Protein AF-A0A2R4LYX9-F1 (afdb_monomer)

pLDDT: mean 91.3, std 7.99, range [45.66, 98.44]

Secondary structure (DSSP, 8-state):
-HHHHHHHHHHHH-SEEHHHHHHHTT--HHHHHHHHHHHHHTTSEEEEE-SS-TT-EEEEE-HHHHHHHHHHHHHHHHHHHHHHTT--HHHHHHHHHHHHHHHHHHHH--

Mean predicted aligned error: 5.71 Å

Organism: NCBI:txid875171

Sequence (110 aa):
MAQYIHLRTLKEEGRLSQSELSAQLGIEKASSTRVLDELAQRNLIRRERHKQDRRMIIVSLSEEGHKKIDEAMSSAKVAARLASENFDEGELLQLFASLDKIIKTLSTAT

Structure (mmCIF, N/CA/C/O backbone):
data_AF-A0A2R4LYX9-F1
#
_entry.id   AF-A0A2R4LYX9-F1
#
loop_
_atom_site.group_PDB
_atom_site.id
_atom_site.type_symbol
_atom_site.label_atom_id
_atom_site.label_alt_id
_atom_site.label_comp_id
_atom_site.label_asym_id
_atom_site.label_entity_id
_atom_site.label_seq_id
_atom_site.pdbx_PDB_ins_code
_atom_site.Cartn_x
_atom_site.Cartn_y
_atom_site.Cartn_z
_atom_site.occupancy
_atom_site.B_iso_or_equiv
_atom_site.auth_seq_id
_atom_site.auth_comp_id
_atom_site.auth_asym_id
_atom_site.auth_atom_id
_atom_site.pdbx_PDB_model_num
ATOM 1 N N . MET A 1 1 ? 1.246 10.239 1.881 1.00 58.25 1 MET A N 1
ATOM 2 C CA . MET A 1 1 ? 0.140 9.318 1.520 1.00 58.25 1 MET A CA 1
ATOM 3 C C . MET A 1 1 ? 0.413 8.525 0.246 1.00 58.25 1 MET A C 1
ATOM 5 O O . MET A 1 1 ? 0.274 7.311 0.297 1.00 58.25 1 MET A O 1
ATOM 9 N N . ALA A 1 2 ? 0.861 9.153 -0.850 1.00 70.44 2 ALA A N 1
ATOM 10 C CA . ALA A 1 2 ? 1.050 8.465 -2.133 1.00 70.44 2 ALA A CA 1
ATOM 11 C C . ALA A 1 2 ? 1.938 7.201 -2.062 1.00 70.44 2 ALA A C 1
ATOM 13 O O . ALA A 1 2 ? 1.536 6.161 -2.561 1.00 70.44 2 ALA A O 1
ATOM 14 N N . GLN A 1 3 ? 3.088 7.221 -1.377 1.00 87.81 3 GLN A N 1
ATOM 15 C CA . GLN A 1 3 ? 3.942 6.023 -1.266 1.00 87.81 3 GLN A CA 1
ATOM 16 C C . GLN A 1 3 ? 3.267 4.856 -0.515 1.00 87.81 3 GLN A C 1
ATOM 18 O O . GLN A 1 3 ? 3.409 3.709 -0.925 1.00 87.81 3 GLN A O 1
ATOM 23 N N . TYR A 1 4 ? 2.502 5.138 0.550 1.00 91.44 4 TYR A N 1
ATOM 24 C CA . TYR A 1 4 ? 1.819 4.101 1.334 1.00 91.44 4 TYR A CA 1
ATOM 25 C C . TYR A 1 4 ? 0.771 3.371 0.497 1.00 91.44 4 TYR A C 1
ATOM 27 O O . TYR A 1 4 ? 0.749 2.145 0.504 1.00 91.44 4 TYR A O 1
ATOM 35 N N . ILE A 1 5 ? -0.056 4.110 -0.253 1.00 92.31 5 ILE A N 1
ATOM 36 C CA . ILE A 1 5 ? -1.120 3.484 -1.041 1.00 92.31 5 ILE A CA 1
ATOM 37 C C . ILE A 1 5 ? -0.547 2.598 -2.157 1.00 92.31 5 ILE A C 1
ATOM 39 O O . ILE A 1 5 ? -1.037 1.497 -2.347 1.00 92.31 5 ILE A O 1
ATOM 43 N N . HIS A 1 6 ? 0.567 2.986 -2.794 1.00 95.56 6 HIS A N 1
ATOM 44 C CA . HIS A 1 6 ? 1.231 2.133 -3.791 1.00 95.56 6 HIS A CA 1
ATOM 45 C C . HIS A 1 6 ? 1.764 0.836 -3.170 1.00 95.56 6 HIS A C 1
ATOM 47 O O . HIS A 1 6 ? 1.538 -0.243 -3.712 1.00 95.56 6 HIS A O 1
ATOM 53 N N . LEU A 1 7 ? 2.468 0.928 -2.034 1.00 96.75 7 LEU A N 1
ATOM 54 C CA . LEU A 1 7 ? 3.015 -0.253 -1.361 1.00 96.75 7 LEU A CA 1
ATOM 55 C C . LEU A 1 7 ? 1.906 -1.171 -0.833 1.00 96.75 7 LEU A C 1
ATOM 57 O O . LEU A 1 7 ? 2.025 -2.388 -0.941 1.00 96.75 7 LEU A O 1
ATOM 61 N N . ARG A 1 8 ? 0.823 -0.597 -0.297 1.00 95.75 8 ARG A N 1
ATOM 62 C CA . ARG A 1 8 ? -0.345 -1.345 0.176 1.00 95.75 8 ARG A CA 1
ATOM 63 C C . ARG A 1 8 ? -1.044 -2.072 -0.973 1.00 95.75 8 ARG A C 1
ATOM 65 O O . ARG A 1 8 ? -1.235 -3.276 -0.871 1.00 95.75 8 ARG A O 1
ATOM 72 N N . THR A 1 9 ? -1.346 -1.383 -2.072 1.00 95.94 9 THR A N 1
ATOM 73 C CA . THR A 1 9 ? -1.985 -1.997 -3.246 1.00 95.94 9 THR A CA 1
ATOM 74 C C . THR A 1 9 ? -1.117 -3.107 -3.837 1.00 95.94 9 THR A C 1
ATOM 76 O O . THR A 1 9 ? -1.611 -4.194 -4.105 1.00 95.94 9 THR A O 1
ATOM 79 N N . LEU A 1 10 ? 0.200 -2.907 -3.953 1.00 96.94 10 LEU A N 1
ATOM 80 C CA . LEU A 1 10 ? 1.109 -3.973 -4.396 1.00 96.94 10 LEU A CA 1
ATOM 81 C C . LEU A 1 10 ? 1.200 -5.142 -3.400 1.00 96.94 10 LEU A C 1
ATOM 83 O O . LEU A 1 10 ? 1.497 -6.260 -3.809 1.00 96.94 10 LEU A O 1
ATOM 87 N N . LYS A 1 11 ? 0.961 -4.924 -2.101 1.00 96.75 11 LYS A N 1
ATOM 88 C CA . LYS A 1 11 ? 0.867 -6.022 -1.127 1.00 96.75 11 LYS A CA 1
ATOM 89 C C . LYS A 1 11 ? -0.420 -6.828 -1.295 1.00 96.75 11 LYS A C 1
ATOM 91 O O . LYS A 1 11 ? -0.366 -8.045 -1.157 1.00 96.75 11 LYS A O 1
ATOM 96 N N . GLU A 1 12 ? -1.536 -6.157 -1.562 1.00 95.38 12 GLU A N 1
ATOM 97 C CA . GLU A 1 12 ? -2.857 -6.775 -1.744 1.00 95.38 12 GLU A CA 1
ATOM 98 C C . GLU A 1 12 ? -2.936 -7.550 -3.073 1.00 95.38 12 GLU A C 1
ATOM 100 O O . GLU A 1 12 ? -3.364 -8.700 -3.094 1.00 95.38 12 GLU A O 1
ATOM 105 N N . GLU A 1 13 ? -2.436 -6.961 -4.159 1.00 95.50 13 GLU A N 1
ATOM 106 C CA . GLU A 1 13 ? -2.588 -7.475 -5.530 1.00 95.50 13 GLU A CA 1
ATOM 107 C C . GLU A 1 13 ? -1.346 -8.232 -6.041 1.00 95.50 13 GLU A C 1
ATOM 109 O O . GLU A 1 13 ? -1.378 -8.937 -7.051 1.00 95.50 13 GLU A O 1
ATOM 114 N N . GLY A 1 14 ? -0.206 -8.081 -5.362 1.00 94.94 14 GLY A N 1
ATOM 115 C CA . GLY A 1 14 ? 1.063 -8.699 -5.737 1.00 94.94 14 GLY A CA 1
ATOM 116 C C . GLY A 1 14 ? 1.783 -7.969 -6.874 1.00 94.94 14 GLY A C 1
ATOM 117 O O . GLY A 1 14 ? 2.501 -6.989 -6.656 1.00 94.94 14 GLY A O 1
ATOM 118 N N . ARG A 1 15 ? 1.691 -8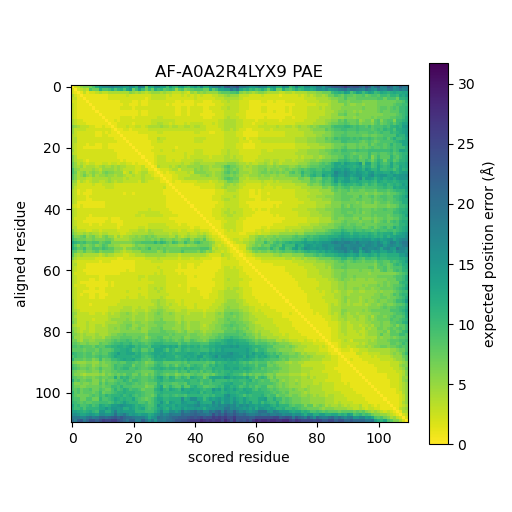.507 -8.095 1.00 95.56 15 ARG A N 1
ATOM 119 C CA . ARG A 1 15 ? 2.413 -7.992 -9.273 1.00 95.56 15 ARG A CA 1
ATOM 120 C C . ARG A 1 15 ? 1.429 -7.314 -10.215 1.00 95.56 15 ARG A C 1
ATOM 122 O O . ARG A 1 15 ? 0.552 -7.981 -10.747 1.00 95.56 15 ARG A O 1
ATOM 129 N N . LEU A 1 16 ? 1.637 -6.031 -10.486 1.00 95.88 16 LEU A N 1
ATOM 130 C CA . LEU A 1 16 ? 0.791 -5.242 -11.382 1.00 95.88 16 LEU A CA 1
ATOM 131 C C . LEU A 1 16 ? 1.638 -4.552 -12.440 1.00 95.88 16 LEU A C 1
ATOM 133 O O . LEU A 1 16 ? 2.763 -4.127 -12.168 1.00 95.88 16 LEU A O 1
ATOM 137 N N . SER A 1 17 ? 1.111 -4.371 -13.644 1.00 94.81 17 SER A N 1
ATOM 138 C CA . SER A 1 17 ? 1.683 -3.381 -14.547 1.00 94.81 17 SER A CA 1
ATOM 139 C C . SER A 1 17 ? 1.521 -1.979 -13.958 1.00 94.81 17 SER A C 1
ATOM 141 O O . SER A 1 17 ? 0.581 -1.677 -13.223 1.00 94.81 17 SER A O 1
ATOM 143 N N . GLN A 1 18 ? 2.423 -1.070 -14.314 1.00 93.00 18 GLN A N 1
ATOM 144 C CA . GLN A 1 18 ? 2.337 0.316 -13.849 1.00 93.00 18 GLN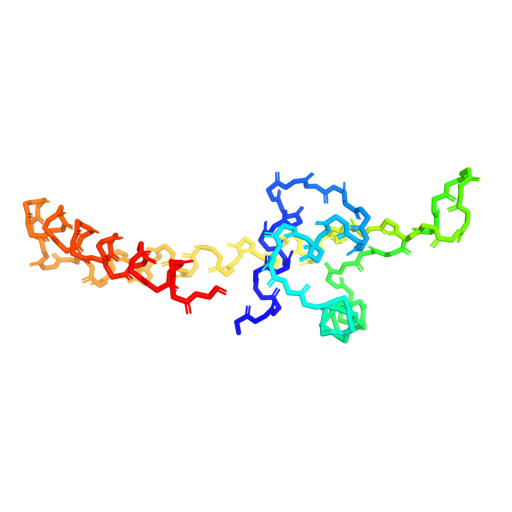 A CA 1
ATOM 145 C C . GLN A 1 18 ? 1.023 1.010 -14.265 1.00 93.00 18 GLN A C 1
ATOM 147 O O . GLN A 1 18 ? 0.528 1.885 -13.553 1.00 93.00 18 GLN A O 1
ATOM 152 N N . SER A 1 19 ? 0.461 0.623 -15.413 1.00 91.56 19 SER A N 1
ATOM 153 C CA . SER A 1 19 ? -0.834 1.123 -15.879 1.00 91.56 19 SER A CA 1
ATOM 154 C C . SER A 1 19 ? -1.991 0.589 -15.029 1.00 91.56 19 SER A C 1
ATOM 156 O O . SER A 1 19 ? -2.839 1.382 -14.635 1.00 91.56 19 SER A O 1
ATOM 158 N N . GLU A 1 20 ? -1.996 -0.703 -14.689 1.00 94.12 20 GLU A N 1
ATOM 159 C CA . GLU A 1 20 ? -2.998 -1.289 -13.781 1.00 94.12 20 GLU A CA 1
ATOM 160 C C . GLU A 1 20 ? -2.922 -0.662 -12.389 1.00 94.12 20 GLU A C 1
ATOM 162 O O . GLU A 1 20 ? -3.946 -0.276 -11.833 1.00 94.12 20 GLU A O 1
ATOM 167 N N . LEU A 1 21 ? -1.710 -0.471 -11.861 1.00 94.44 21 LEU A N 1
ATOM 168 C CA . LEU A 1 21 ? -1.516 0.166 -10.562 1.00 94.44 21 LEU A CA 1
ATOM 169 C C . LEU A 1 21 ? -2.041 1.609 -10.547 1.00 94.44 21 LEU A C 1
ATOM 171 O O . LEU A 1 21 ? -2.716 2.005 -9.605 1.00 94.44 21 LEU A O 1
ATOM 175 N N . SER A 1 22 ? -1.771 2.394 -11.595 1.00 91.44 22 SER A N 1
ATOM 176 C CA . SER A 1 22 ? -2.285 3.772 -11.687 1.00 91.44 22 SER A CA 1
ATOM 177 C C . SER A 1 22 ? -3.818 3.797 -11.746 1.00 91.44 22 SER A C 1
ATOM 179 O O . SER A 1 22 ? -4.443 4.611 -11.068 1.00 91.44 22 SER A O 1
ATOM 181 N N . ALA A 1 23 ? -4.414 2.875 -12.511 1.00 90.12 23 ALA A N 1
ATOM 182 C CA . ALA A 1 23 ? -5.862 2.753 -12.652 1.00 90.12 23 ALA A CA 1
ATOM 183 C C . ALA A 1 23 ? -6.543 2.361 -11.332 1.00 90.12 23 ALA A C 1
ATOM 185 O O . ALA A 1 23 ? -7.511 3.007 -10.944 1.00 90.12 23 ALA A O 1
ATOM 186 N N . GLN A 1 24 ? -6.013 1.369 -10.607 1.00 90.00 24 GLN A N 1
ATOM 187 C CA . GLN A 1 24 ? -6.551 0.983 -9.297 1.00 90.00 24 GLN A CA 1
ATOM 188 C C . GLN A 1 24 ? -6.461 2.109 -8.265 1.00 90.00 24 GLN A C 1
ATOM 190 O O . GLN A 1 24 ? -7.344 2.262 -7.426 1.00 90.00 24 GLN A O 1
ATOM 195 N N . LEU A 1 25 ? -5.396 2.907 -8.325 1.00 89.50 25 LEU A N 1
ATOM 196 C CA . LEU A 1 25 ? -5.196 4.026 -7.412 1.00 89.50 25 LEU A CA 1
ATOM 197 C C . LEU A 1 25 ? -6.013 5.272 -7.786 1.00 89.50 25 LEU A C 1
ATOM 199 O O . LEU A 1 25 ? -6.031 6.219 -7.003 1.00 89.50 25 LEU A O 1
ATOM 203 N N . GLY A 1 26 ? -6.656 5.299 -8.960 1.00 86.88 26 GLY A N 1
ATOM 204 C CA . GLY A 1 26 ? -7.394 6.466 -9.447 1.00 86.88 26 GLY A CA 1
ATOM 205 C C . GLY A 1 26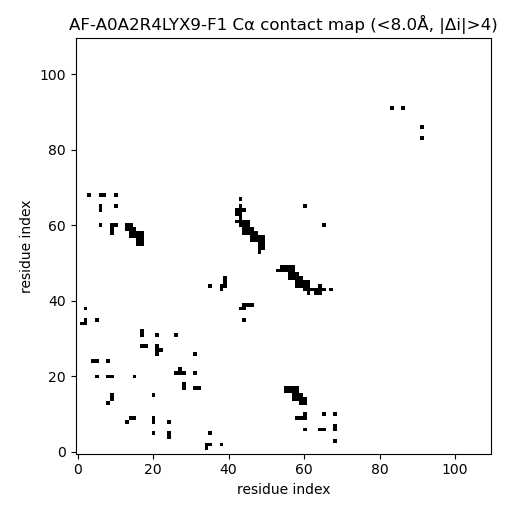 ? -6.505 7.696 -9.658 1.00 86.88 26 GLY A C 1
ATOM 206 O O . GLY A 1 26 ? -6.957 8.821 -9.467 1.00 86.88 26 GLY A O 1
ATOM 207 N N . ILE A 1 27 ? -5.225 7.495 -9.995 1.00 85.44 27 ILE A N 1
ATOM 208 C CA . ILE A 1 27 ? -4.256 8.583 -10.182 1.00 85.44 27 ILE A CA 1
ATOM 209 C C . ILE A 1 27 ? -3.670 8.589 -11.589 1.00 85.44 27 ILE A C 1
ATOM 211 O O . ILE A 1 27 ? -3.485 7.553 -12.227 1.00 85.44 27 ILE A O 1
ATOM 215 N N . GLU A 1 28 ? -3.279 9.782 -12.033 1.00 84.38 28 GLU A N 1
ATOM 216 C CA . GLU A 1 28 ? -2.571 9.967 -13.294 1.00 84.38 28 GLU A CA 1
ATOM 217 C C . GLU A 1 28 ? -1.259 9.176 -13.348 1.00 84.38 28 GLU A C 1
ATOM 219 O O . GLU A 1 28 ? -0.457 9.161 -12.403 1.00 84.38 28 GLU A O 1
ATOM 224 N N . LYS A 1 29 ? -0.985 8.574 -14.510 1.00 80.75 29 LYS A N 1
ATOM 225 C CA . LYS A 1 29 ? 0.195 7.721 -14.722 1.00 80.75 29 LYS A CA 1
ATOM 226 C C . LYS A 1 29 ? 1.509 8.466 -14.473 1.00 80.75 29 LYS A C 1
ATOM 228 O O . LYS A 1 29 ? 2.453 7.892 -13.926 1.00 80.75 29 LYS A O 1
ATOM 233 N N . ALA A 1 30 ? 1.583 9.744 -14.849 1.00 82.12 30 ALA A N 1
ATOM 234 C CA . ALA A 1 30 ? 2.761 10.581 -14.607 1.00 82.12 30 ALA A CA 1
ATOM 235 C C . ALA A 1 30 ? 3.033 10.754 -13.101 1.00 82.12 30 ALA A C 1
ATOM 237 O O . ALA A 1 30 ? 4.169 10.586 -12.653 1.00 82.12 30 ALA A O 1
ATOM 238 N N . SER A 1 31 ? 1.981 10.985 -12.312 1.00 82.38 31 SER A N 1
ATOM 239 C CA . SER A 1 31 ? 2.057 11.101 -10.852 1.00 82.38 31 SER A CA 1
ATOM 240 C C . SER A 1 31 ? 2.483 9.784 -10.200 1.00 82.38 31 SER A C 1
ATOM 242 O O . SER A 1 31 ? 3.356 9.786 -9.330 1.00 82.38 31 SER A O 1
ATOM 244 N N . SER A 1 32 ? 1.942 8.649 -10.660 1.00 89.25 32 SER A N 1
ATOM 245 C CA . SER A 1 32 ? 2.352 7.323 -10.173 1.00 89.25 32 SER A CA 1
ATOM 246 C C . SER A 1 32 ? 3.817 7.008 -10.503 1.00 89.25 32 SER A C 1
ATOM 248 O O . SER A 1 32 ? 4.543 6.477 -9.664 1.00 89.25 32 SER A O 1
ATOM 250 N N . THR A 1 33 ? 4.298 7.404 -11.688 1.00 91.25 33 THR A N 1
ATOM 251 C CA . THR A 1 33 ? 5.685 7.157 -12.130 1.00 91.25 33 THR A CA 1
ATOM 252 C C . THR A 1 33 ? 6.703 7.711 -11.138 1.00 91.25 33 THR A C 1
ATOM 254 O O . THR A 1 33 ? 7.572 6.966 -10.687 1.00 91.25 33 THR A O 1
ATOM 257 N N . ARG A 1 34 ? 6.550 8.980 -10.735 1.00 91.50 34 ARG A N 1
ATOM 258 C CA . ARG A 1 34 ? 7.465 9.632 -9.789 1.00 91.50 34 ARG A CA 1
ATOM 259 C C . ARG A 1 34 ? 7.501 8.917 -8.439 1.00 91.50 34 ARG A C 1
ATOM 261 O O . ARG A 1 34 ? 8.574 8.660 -7.905 1.00 91.50 34 ARG A O 1
ATOM 268 N N . VAL A 1 35 ? 6.332 8.556 -7.909 1.00 94.19 35 VAL A N 1
ATOM 269 C CA . VAL A 1 35 ? 6.228 7.837 -6.628 1.00 94.19 35 VAL A CA 1
ATOM 270 C C . VAL A 1 35 ? 6.922 6.485 -6.718 1.00 94.19 35 VAL A C 1
ATOM 272 O O . VAL A 1 35 ? 7.699 6.110 -5.842 1.00 94.19 35 VAL A O 1
ATOM 275 N N . LEU A 1 36 ? 6.671 5.754 -7.798 1.00 95.06 36 LEU A N 1
ATOM 276 C CA . LEU A 1 36 ? 7.306 4.471 -8.027 1.00 95.06 36 LEU A CA 1
ATOM 277 C C . LEU A 1 36 ? 8.829 4.623 -8.225 1.00 95.06 36 LEU A C 1
ATOM 279 O O . LEU A 1 36 ? 9.560 3.699 -7.887 1.00 95.06 36 LEU A O 1
ATOM 283 N N . ASP A 1 37 ? 9.321 5.726 -8.801 1.00 94.94 37 ASP A N 1
ATOM 284 C CA . ASP A 1 37 ? 10.762 5.949 -9.002 1.00 94.94 37 ASP A CA 1
ATOM 285 C C . ASP A 1 37 ? 11.452 6.114 -7.646 1.00 94.94 37 ASP A C 1
ATOM 287 O O . ASP A 1 37 ? 12.444 5.442 -7.369 1.00 94.94 37 ASP A O 1
ATOM 291 N N . GLU A 1 38 ? 10.874 6.931 -6.763 1.00 95.38 38 GLU A N 1
ATOM 292 C CA . GLU A 1 38 ? 11.345 7.114 -5.386 1.00 95.38 38 GLU A CA 1
ATOM 293 C C . GLU A 1 38 ? 11.323 5.795 -4.595 1.00 95.38 38 GLU A C 1
ATOM 295 O O . GLU A 1 38 ? 12.269 5.471 -3.874 1.00 95.38 38 GLU A O 1
ATOM 300 N N . LEU A 1 39 ? 10.260 4.997 -4.742 1.00 96.75 39 LEU A N 1
ATOM 301 C CA . LEU A 1 39 ? 10.159 3.684 -4.099 1.00 96.75 39 LEU A CA 1
ATOM 302 C C . LEU A 1 39 ? 11.217 2.699 -4.622 1.00 96.75 39 LEU A C 1
ATOM 304 O O . LEU A 1 39 ? 11.772 1.928 -3.836 1.00 96.75 39 LEU A O 1
ATOM 308 N N . ALA A 1 40 ? 11.520 2.731 -5.922 1.00 97.06 40 ALA A N 1
ATOM 309 C CA . ALA A 1 40 ? 12.546 1.884 -6.526 1.00 97.06 40 ALA A CA 1
ATOM 310 C C . ALA A 1 40 ? 13.955 2.302 -6.080 1.00 97.06 40 ALA A C 1
ATOM 312 O O . ALA A 1 40 ? 14.754 1.445 -5.709 1.00 97.06 40 ALA A O 1
ATOM 313 N N . GLN A 1 41 ? 14.239 3.610 -6.031 1.00 96.94 41 GLN A N 1
ATOM 314 C CA . GLN A 1 41 ? 15.503 4.153 -5.510 1.00 96.94 41 GLN A CA 1
ATOM 315 C C . GLN A 1 41 ? 15.765 3.728 -4.062 1.00 96.94 41 GLN A C 1
ATOM 317 O O . GLN A 1 41 ? 16.907 3.505 -3.672 1.00 96.94 41 GLN A O 1
ATOM 322 N N . ARG A 1 42 ? 14.702 3.571 -3.269 1.00 96.69 42 ARG A N 1
ATOM 323 C CA . ARG A 1 42 ? 14.766 3.092 -1.881 1.00 96.69 42 ARG A CA 1
ATOM 324 C C . ARG A 1 42 ? 14.758 1.567 -1.749 1.00 96.69 42 ARG A C 1
ATOM 326 O O . ARG A 1 42 ? 14.663 1.070 -0.632 1.00 96.69 42 ARG A O 1
ATOM 333 N N . ASN A 1 43 ? 14.830 0.831 -2.859 1.00 97.50 43 ASN A N 1
ATOM 334 C CA . ASN A 1 43 ? 14.778 -0.630 -2.906 1.00 97.50 43 ASN A CA 1
ATOM 335 C C . ASN A 1 43 ? 13.505 -1.233 -2.276 1.00 97.50 43 ASN A C 1
ATOM 337 O O . ASN A 1 43 ? 13.530 -2.352 -1.772 1.00 97.50 43 ASN A O 1
ATOM 341 N N . LEU A 1 44 ? 12.380 -0.509 -2.299 1.00 98.00 44 LEU A N 1
ATOM 342 C CA . LEU A 1 44 ? 11.097 -0.976 -1.748 1.00 98.00 44 LEU A CA 1
ATOM 343 C C . LEU A 1 44 ? 10.221 -1.678 -2.795 1.00 98.00 44 LEU A C 1
ATOM 345 O O . LEU A 1 44 ? 9.288 -2.400 -2.454 1.00 98.00 44 LEU A O 1
ATOM 349 N N . ILE A 1 45 ? 10.510 -1.485 -4.079 1.00 98.25 45 ILE A N 1
ATOM 350 C CA . ILE A 1 45 ? 9.821 -2.162 -5.179 1.00 98.25 45 ILE A CA 1
ATOM 351 C C . ILE A 1 45 ? 10.831 -2.693 -6.191 1.00 98.25 45 ILE A C 1
ATOM 353 O O . ILE A 1 45 ? 11.963 -2.216 -6.275 1.00 98.25 45 ILE A O 1
ATOM 357 N N . ARG A 1 46 ? 10.388 -3.642 -7.009 1.00 97.25 46 ARG A N 1
ATOM 358 C CA . ARG A 1 46 ? 11.078 -4.105 -8.212 1.00 97.25 46 ARG A CA 1
ATOM 359 C C . ARG A 1 46 ? 10.281 -3.693 -9.438 1.00 97.25 46 ARG A C 1
ATOM 361 O O . ARG A 1 46 ? 9.050 -3.676 -9.415 1.00 97.25 46 ARG A O 1
ATOM 368 N N . ARG A 1 47 ? 10.999 -3.370 -10.513 1.00 95.44 47 ARG A N 1
ATOM 369 C CA . ARG A 1 47 ? 10.421 -3.090 -11.826 1.00 95.44 47 ARG A CA 1
ATOM 370 C C . ARG A 1 47 ? 11.087 -3.958 -12.873 1.00 95.44 47 ARG A C 1
ATOM 372 O O . ARG A 1 47 ? 12.302 -3.909 -13.044 1.00 95.44 47 ARG A O 1
ATOM 379 N N . GLU A 1 48 ? 10.283 -4.716 -13.596 1.00 94.12 48 GLU A N 1
ATOM 380 C CA . GLU A 1 48 ? 10.747 -5.658 -14.607 1.00 94.12 48 GLU A CA 1
ATOM 381 C C . GLU A 1 48 ? 9.986 -5.422 -15.910 1.00 94.12 48 GLU A C 1
ATOM 383 O O . GLU A 1 48 ? 8.774 -5.206 -15.910 1.00 94.12 48 GLU A O 1
ATOM 388 N N . ARG A 1 49 ? 10.687 -5.464 -17.047 1.00 92.19 49 ARG A N 1
ATOM 389 C CA . ARG A 1 49 ? 10.016 -5.446 -18.354 1.00 92.19 49 ARG A CA 1
ATOM 390 C C . ARG A 1 49 ? 9.298 -6.775 -18.558 1.00 92.19 49 ARG A C 1
ATOM 392 O O . ARG A 1 49 ? 9.886 -7.831 -18.319 1.00 92.19 49 ARG A O 1
ATOM 399 N N . HIS A 1 50 ? 8.055 -6.730 -19.027 1.00 90.81 50 HIS A N 1
ATOM 400 C CA . HIS A 1 50 ? 7.304 -7.941 -19.339 1.00 90.81 50 HIS A CA 1
ATOM 401 C C . HIS A 1 50 ? 8.025 -8.748 -20.433 1.00 90.81 50 HIS A C 1
ATOM 403 O O . HIS A 1 50 ? 8.586 -8.183 -21.376 1.00 90.81 50 HIS A O 1
ATOM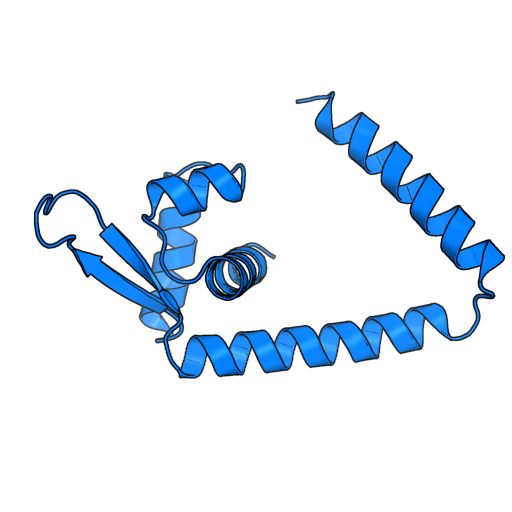 409 N N . LYS A 1 51 ? 8.024 -10.083 -20.304 1.00 86.38 51 LYS A N 1
ATOM 410 C CA . LYS A 1 51 ? 8.813 -10.978 -21.171 1.00 86.38 51 LYS A CA 1
ATOM 411 C C . LYS A 1 51 ? 8.381 -10.920 -22.640 1.00 86.38 51 LYS A C 1
ATOM 413 O O . LYS A 1 51 ? 9.225 -11.051 -23.518 1.00 86.38 51 LYS A O 1
ATOM 418 N N . GLN A 1 52 ? 7.087 -10.723 -22.892 1.00 87.38 52 GLN A N 1
ATOM 419 C CA . GLN A 1 52 ? 6.505 -10.729 -24.241 1.00 87.38 52 GLN A CA 1
ATOM 420 C C . GLN A 1 52 ? 6.248 -9.319 -24.793 1.00 87.38 52 GLN A C 1
ATOM 422 O O . GLN A 1 52 ? 6.423 -9.097 -25.985 1.00 87.38 52 GLN A O 1
ATOM 427 N N . ASP A 1 53 ? 5.904 -8.348 -23.937 1.00 89.81 53 ASP A N 1
ATOM 428 C CA . ASP A 1 53 ? 5.729 -6.945 -24.341 1.00 89.81 53 ASP A CA 1
ATOM 429 C C . ASP A 1 53 ? 6.708 -6.063 -23.566 1.00 89.81 53 ASP A C 1
ATOM 431 O O . ASP A 1 53 ? 6.444 -5.628 -22.447 1.00 89.81 53 ASP A O 1
ATOM 435 N N . ARG A 1 54 ? 7.859 -5.760 -24.171 1.00 84.69 54 ARG A N 1
ATOM 436 C CA . ARG A 1 54 ? 8.929 -4.989 -23.511 1.00 84.69 54 ARG A CA 1
ATOM 437 C C . ARG A 1 54 ? 8.533 -3.542 -23.186 1.00 84.69 54 ARG A C 1
ATOM 439 O O . ARG A 1 54 ? 9.294 -2.867 -22.480 1.00 84.69 54 ARG A O 1
ATOM 446 N N . ARG A 1 55 ? 7.394 -3.058 -23.704 1.00 85.19 55 ARG A N 1
ATOM 447 C CA . ARG A 1 55 ? 6.820 -1.741 -23.376 1.00 85.19 55 ARG A CA 1
ATOM 448 C C . ARG A 1 55 ? 6.061 -1.763 -22.051 1.00 85.19 55 ARG A C 1
ATOM 450 O O . ARG A 1 55 ? 5.896 -0.712 -21.437 1.00 85.19 55 ARG A O 1
ATOM 457 N N . MET A 1 56 ? 5.637 -2.938 -21.593 1.00 90.00 56 MET A N 1
ATOM 458 C CA . MET A 1 56 ? 4.966 -3.112 -20.315 1.00 90.00 56 MET A CA 1
ATOM 459 C C . MET A 1 56 ? 5.993 -3.269 -19.189 1.00 90.00 56 MET A C 1
ATOM 461 O O . MET A 1 56 ? 6.904 -4.097 -19.261 1.00 90.00 56 MET A O 1
ATOM 465 N N . ILE A 1 57 ? 5.832 -2.465 -18.139 1.00 93.31 57 ILE A N 1
ATOM 466 C CA . ILE A 1 57 ? 6.615 -2.547 -16.906 1.00 93.31 57 ILE A CA 1
ATOM 467 C C . ILE A 1 57 ? 5.739 -3.170 -15.832 1.00 93.31 57 ILE A C 1
ATOM 469 O O . ILE A 1 57 ? 4.699 -2.607 -15.489 1.00 93.31 57 ILE A O 1
ATOM 473 N N . ILE A 1 58 ? 6.182 -4.310 -15.315 1.00 96.31 58 ILE A N 1
ATOM 474 C CA . ILE A 1 58 ? 5.602 -4.984 -14.160 1.00 96.31 58 ILE A CA 1
ATOM 475 C C . ILE A 1 58 ? 6.294 -4.468 -12.907 1.00 96.31 58 ILE A C 1
ATOM 477 O O . ILE A 1 58 ? 7.522 -4.390 -12.845 1.00 96.31 58 ILE A O 1
ATOM 481 N N . VAL A 1 59 ? 5.490 -4.125 -11.916 1.00 97.19 59 VAL A N 1
ATOM 482 C CA . VAL A 1 59 ? 5.886 -3.603 -10.620 1.00 97.19 59 VAL A CA 1
ATOM 483 C C . VAL A 1 59 ? 5.485 -4.614 -9.553 1.00 97.19 59 VAL A C 1
ATOM 485 O O . VAL A 1 59 ? 4.395 -5.181 -9.598 1.00 97.19 59 VAL A O 1
ATOM 488 N N . SER A 1 60 ? 6.369 -4.847 -8.592 1.00 98.06 60 SER A N 1
ATOM 489 C CA . SER A 1 60 ? 6.094 -5.686 -7.426 1.00 98.06 60 SER A CA 1
ATOM 490 C C . SER A 1 60 ? 6.828 -5.153 -6.206 1.00 98.06 60 SER A C 1
ATOM 492 O O . SER A 1 60 ? 7.796 -4.404 -6.344 1.00 98.06 60 SER A O 1
ATOM 494 N N . LEU A 1 61 ? 6.426 -5.566 -5.008 1.00 98.44 61 LEU A N 1
ATOM 495 C CA . LEU A 1 61 ? 7.225 -5.301 -3.814 1.00 98.44 61 LEU A CA 1
ATOM 496 C C . LEU A 1 61 ? 8.570 -6.037 -3.879 1.00 98.44 61 LEU A C 1
ATOM 498 O O . LEU A 1 61 ? 8.700 -7.105 -4.487 1.00 98.44 61 LEU A O 1
ATOM 502 N N . SER A 1 62 ? 9.587 -5.431 -3.274 1.00 98.44 62 SER A N 1
ATOM 503 C CA . SER A 1 62 ? 10.784 -6.150 -2.845 1.00 98.44 62 SER A CA 1
ATOM 504 C C . SER A 1 62 ? 10.540 -6.769 -1.462 1.00 98.44 62 SER A C 1
ATOM 506 O O . SER A 1 62 ? 9.517 -6.519 -0.824 1.00 98.44 62 SER A O 1
ATOM 508 N N . GLU A 1 63 ? 11.502 -7.543 -0.967 1.00 97.88 63 GLU A N 1
ATOM 509 C CA . GLU A 1 63 ? 11.474 -8.051 0.408 1.00 97.88 63 GLU A CA 1
ATOM 510 C C . GLU A 1 63 ? 11.448 -6.909 1.442 1.00 97.88 63 GLU A C 1
ATOM 512 O O . GLU A 1 63 ? 10.578 -6.877 2.312 1.00 97.88 63 GLU A O 1
ATOM 517 N N . GLU A 1 64 ? 12.307 -5.899 1.272 1.00 97.75 64 GLU A N 1
A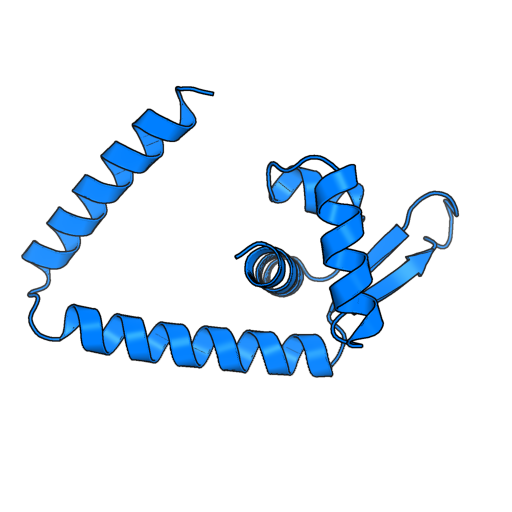TOM 518 C CA . GLU A 1 64 ? 12.296 -4.682 2.099 1.00 97.75 64 GLU A CA 1
ATOM 519 C C . GLU A 1 64 ? 10.981 -3.905 1.968 1.00 97.75 64 GLU A C 1
ATOM 521 O O . GLU A 1 64 ? 10.473 -3.352 2.943 1.00 97.75 64 GLU A O 1
ATOM 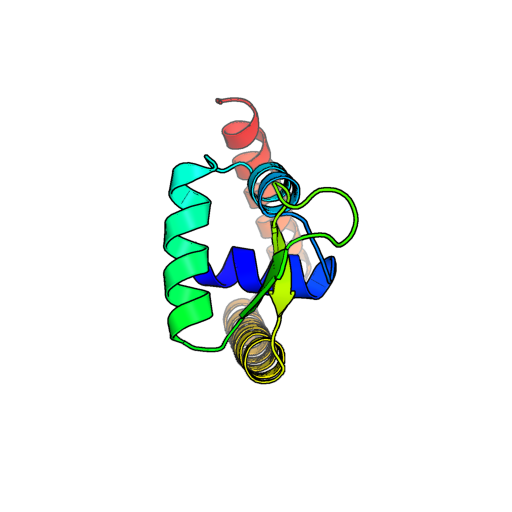526 N N . GLY A 1 65 ? 10.384 -3.901 0.774 1.00 97.81 65 GLY A N 1
ATOM 527 C CA . GLY A 1 65 ? 9.057 -3.347 0.528 1.00 97.81 65 GLY A CA 1
ATOM 528 C C . GLY A 1 65 ? 7.978 -4.007 1.372 1.00 97.81 65 GLY A C 1
ATOM 529 O O . GLY A 1 65 ? 7.212 -3.304 2.031 1.00 97.81 65 GLY A O 1
ATOM 530 N N . HIS A 1 66 ? 7.948 -5.344 1.382 1.00 98.00 66 HIS A N 1
ATOM 531 C CA . HIS A 1 66 ? 7.022 -6.130 2.199 1.00 98.00 66 HIS A CA 1
ATOM 532 C C . HIS A 1 66 ? 7.194 -5.833 3.687 1.00 98.00 66 HIS A C 1
ATOM 534 O O . HIS A 1 66 ? 6.219 -5.485 4.354 1.00 98.00 66 HIS A O 1
ATOM 540 N N . LYS A 1 67 ? 8.430 -5.873 4.190 1.00 97.50 67 LYS A N 1
ATOM 541 C CA . LYS A 1 67 ? 8.715 -5.548 5.591 1.00 97.50 67 LYS A CA 1
ATOM 542 C C . LYS A 1 67 ? 8.249 -4.137 5.943 1.00 97.50 67 LYS A C 1
ATOM 544 O O . LYS A 1 67 ? 7.594 -3.928 6.963 1.00 97.50 67 LYS A O 1
ATOM 549 N N . LYS A 1 68 ? 8.530 -3.164 5.072 1.00 96.25 68 LYS A N 1
ATOM 550 C CA . LYS A 1 68 ? 8.203 -1.763 5.336 1.00 96.25 68 LYS A CA 1
ATOM 551 C C . LYS A 1 68 ? 6.704 -1.511 5.418 1.00 96.25 68 LYS A C 1
ATOM 553 O O . LYS A 1 68 ? 6.263 -0.743 6.276 1.00 96.25 68 LYS A O 1
ATOM 558 N N . ILE A 1 69 ? 5.927 -2.110 4.518 1.00 96.94 69 ILE A N 1
ATOM 559 C CA . ILE A 1 69 ? 4.474 -1.946 4.543 1.00 96.94 69 ILE A CA 1
ATOM 560 C C . ILE A 1 69 ? 3.851 -2.692 5.728 1.00 96.94 69 ILE A C 1
ATOM 562 O O . ILE A 1 69 ? 2.921 -2.164 6.329 1.00 96.94 69 ILE A O 1
ATOM 566 N N . ASP A 1 70 ? 4.408 -3.834 6.138 1.00 96.62 70 ASP A N 1
ATOM 567 C CA . ASP A 1 70 ? 3.952 -4.564 7.328 1.00 96.62 70 ASP A CA 1
ATOM 568 C C . ASP A 1 70 ? 4.163 -3.778 8.619 1.00 96.62 70 ASP A C 1
ATOM 570 O O . ASP A 1 70 ? 3.246 -3.665 9.436 1.00 96.62 70 ASP A O 1
ATOM 574 N N . GLU A 1 71 ? 5.333 -3.160 8.778 1.00 95.75 71 GLU A N 1
ATOM 575 C CA . GLU A 1 71 ? 5.601 -2.239 9.885 1.00 95.75 71 GLU A CA 1
ATOM 576 C C . GLU A 1 71 ? 4.586 -1.089 9.903 1.00 95.75 71 GLU A C 1
ATOM 578 O O . GLU A 1 71 ? 3.986 -0.802 10.940 1.00 95.75 71 GLU A O 1
ATOM 583 N N . ALA A 1 72 ? 4.344 -0.462 8.747 1.00 93.62 72 ALA A N 1
ATOM 584 C CA . ALA A 1 72 ? 3.409 0.652 8.635 1.00 93.62 72 ALA A CA 1
ATOM 585 C C . ALA A 1 72 ? 1.962 0.240 8.962 1.00 93.62 72 ALA A C 1
ATOM 587 O O . ALA A 1 72 ? 1.273 0.958 9.688 1.00 93.62 72 ALA A O 1
ATOM 588 N N . MET A 1 73 ? 1.506 -0.917 8.470 1.00 92.88 73 MET A N 1
ATOM 589 C CA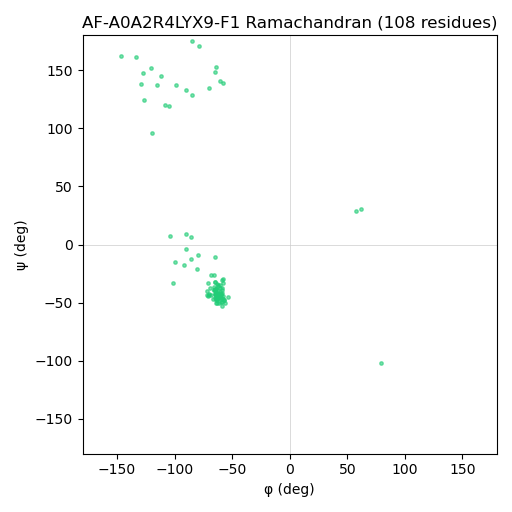 . MET A 1 73 ? 0.174 -1.457 8.765 1.00 92.88 73 MET A CA 1
ATOM 590 C C . MET A 1 73 ? 0.024 -1.812 10.248 1.00 92.88 73 MET A C 1
ATOM 592 O O . MET A 1 73 ? -1.017 -1.535 10.845 1.00 92.88 73 MET A O 1
ATOM 596 N N . SER A 1 74 ? 1.068 -2.368 10.866 1.00 94.00 74 SER A N 1
ATOM 597 C CA . SER A 1 74 ? 1.087 -2.656 12.303 1.00 94.00 74 SER A CA 1
ATOM 598 C C . SER A 1 74 ? 0.977 -1.374 13.134 1.00 94.00 74 SER A C 1
ATOM 600 O O . SER A 1 74 ? 0.112 -1.273 14.006 1.00 94.00 74 SER A O 1
ATOM 602 N N . SER A 1 75 ? 1.769 -0.344 12.813 1.00 92.62 75 SER A N 1
ATOM 603 C CA . SER A 1 75 ? 1.669 0.964 13.474 1.00 92.62 75 SER A CA 1
ATOM 604 C C . SER A 1 75 ? 0.291 1.605 13.287 1.00 92.62 75 SER A C 1
ATOM 606 O O . SER A 1 75 ? -0.267 2.137 14.246 1.00 92.62 75 SER A O 1
ATOM 608 N N . ALA A 1 76 ? -0.293 1.512 12.088 1.00 90.19 76 ALA A N 1
ATOM 609 C CA . ALA A 1 76 ? -1.640 2.014 11.823 1.00 90.19 76 ALA A CA 1
ATOM 610 C C . ALA A 1 76 ? -2.701 1.289 12.665 1.00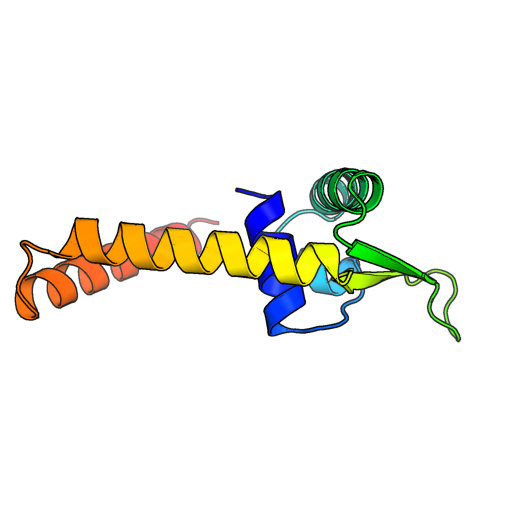 90.19 76 ALA A C 1
ATOM 612 O O . ALA A 1 76 ? -3.602 1.935 13.193 1.00 90.19 76 ALA A O 1
ATOM 613 N N . LYS A 1 77 ? -2.573 -0.030 12.856 1.00 89.62 77 LYS A N 1
ATOM 614 C CA . LYS A 1 77 ? -3.472 -0.812 13.716 1.00 89.62 77 LYS A CA 1
ATOM 615 C C . LYS A 1 77 ? -3.376 -0.393 15.184 1.00 89.62 77 LYS A C 1
ATOM 617 O O . LYS A 1 77 ? -4.402 -0.287 15.851 1.00 89.62 77 LYS A O 1
ATOM 622 N N . VAL A 1 78 ? -2.167 -0.139 15.685 1.00 93.69 78 VAL A N 1
ATOM 623 C CA . VAL A 1 78 ? -1.962 0.371 17.052 1.00 93.69 78 VAL A CA 1
ATOM 624 C C . VAL A 1 78 ? -2.593 1.754 17.210 1.00 93.69 78 VAL A C 1
ATOM 626 O O . VAL A 1 78 ? -3.334 1.977 18.162 1.00 93.69 78 VAL A O 1
ATOM 629 N N . ALA A 1 79 ? -2.360 2.656 16.255 1.00 90.94 79 ALA A N 1
ATOM 630 C CA . ALA A 1 79 ? -2.955 3.989 16.271 1.00 90.94 79 ALA A CA 1
ATOM 631 C C . ALA A 1 79 ? -4.490 3.938 16.215 1.00 90.94 79 ALA A C 1
ATOM 633 O O . ALA A 1 79 ? -5.147 4.638 16.978 1.00 90.94 79 ALA A O 1
ATOM 634 N N . ALA A 1 80 ? -5.058 3.079 15.362 1.00 87.81 80 ALA A N 1
ATOM 635 C CA . ALA A 1 80 ? -6.502 2.881 15.269 1.00 87.81 80 ALA A CA 1
ATOM 636 C C . ALA A 1 80 ? -7.087 2.388 16.597 1.00 87.81 80 ALA A C 1
ATOM 638 O O . ALA A 1 80 ? -8.088 2.931 17.049 1.00 87.81 80 ALA A O 1
ATOM 639 N N . ARG A 1 81 ? -6.422 1.425 17.251 1.00 89.69 81 ARG A N 1
ATOM 640 C CA . ARG A 1 81 ? -6.833 0.929 18.569 1.00 89.69 81 ARG A CA 1
ATOM 641 C C . ARG A 1 81 ? -6.868 2.054 19.601 1.00 89.69 81 ARG A C 1
ATOM 643 O O . ARG A 1 81 ? -7.906 2.233 20.223 1.00 89.69 81 ARG A O 1
ATOM 650 N N . LEU A 1 82 ? -5.777 2.812 19.737 1.00 92.00 82 LEU A N 1
ATOM 651 C CA . LEU A 1 82 ? -5.683 3.941 20.673 1.00 92.00 82 LEU A CA 1
ATOM 652 C C . LEU A 1 82 ? -6.753 5.005 20.386 1.00 92.00 82 LEU A C 1
ATOM 654 O O . LEU A 1 82 ? -7.386 5.515 21.301 1.00 92.00 82 LEU A O 1
ATOM 658 N N . ALA A 1 83 ? -6.991 5.317 19.110 1.00 89.25 83 ALA A N 1
ATOM 659 C CA . ALA A 1 83 ? -8.016 6.280 18.714 1.00 89.25 83 ALA A CA 1
ATOM 660 C C . ALA A 1 83 ? -9.437 5.804 19.065 1.00 89.25 83 ALA A C 1
ATOM 662 O O . ALA A 1 83 ? -10.293 6.629 19.371 1.00 89.25 83 ALA A O 1
ATOM 663 N N . SER A 1 84 ? -9.679 4.490 19.038 1.00 90.81 84 SER A N 1
ATOM 664 C CA . SER A 1 84 ? -10.975 3.885 19.361 1.00 90.81 84 SER A CA 1
ATOM 665 C C . SER A 1 84 ? -11.163 3.521 20.838 1.00 90.81 84 SER A C 1
ATOM 667 O O . SER A 1 84 ? -12.239 3.065 21.193 1.00 90.81 84 SER A O 1
ATOM 669 N N . GLU A 1 85 ? -10.154 3.687 21.703 1.00 93.00 85 GLU A N 1
ATOM 670 C CA . GLU A 1 85 ? -10.175 3.155 23.082 1.00 93.00 85 GLU A CA 1
ATOM 671 C C . GLU A 1 85 ? -11.347 3.648 23.939 1.00 93.00 85 GLU A C 1
ATOM 673 O O . GLU A 1 85 ? -11.792 2.924 24.824 1.00 93.00 85 GLU A O 1
ATOM 678 N N . ASN A 1 86 ? -11.847 4.855 23.670 1.00 92.94 86 ASN A N 1
ATOM 679 C CA . ASN A 1 86 ? -12.940 5.471 24.426 1.00 92.94 86 ASN A CA 1
ATOM 680 C C . ASN A 1 86 ? -14.288 5.435 23.701 1.00 92.94 86 ASN A C 1
ATOM 682 O O . ASN A 1 86 ? -15.222 6.078 24.165 1.00 92.94 86 ASN A O 1
ATOM 686 N N . PHE A 1 87 ? -14.371 4.746 22.566 1.00 93.25 87 PHE A N 1
ATOM 687 C CA . PHE A 1 87 ? -15.616 4.608 21.827 1.00 93.25 87 PHE A CA 1
ATOM 688 C C . PHE A 1 87 ? -16.257 3.265 22.148 1.00 93.25 87 PHE A C 1
ATOM 690 O O . PHE A 1 87 ? -15.576 2.233 22.159 1.00 93.25 87 PHE A O 1
ATOM 697 N N . ASP A 1 88 ? -17.571 3.260 22.343 1.00 93.19 88 ASP A N 1
ATOM 698 C CA . ASP A 1 88 ? -18.328 2.015 22.297 1.00 93.19 88 ASP A CA 1
ATOM 699 C C . ASP A 1 88 ? -18.601 1.561 20.848 1.00 93.19 88 ASP A C 1
ATOM 701 O O . ASP A 1 88 ? -18.322 2.256 19.863 1.00 93.19 88 ASP A O 1
ATOM 705 N N . GLU A 1 89 ? -19.115 0.339 20.699 1.00 89.31 89 GLU A N 1
ATOM 706 C CA . GLU A 1 89 ? -19.399 -0.244 19.385 1.00 89.31 89 GLU A CA 1
ATOM 707 C C . GLU A 1 89 ? -20.422 0.584 18.587 1.00 89.31 89 GLU A C 1
ATOM 709 O O . GLU A 1 89 ? -20.275 0.746 17.373 1.00 89.31 89 GLU A O 1
ATOM 714 N N . GLY A 1 90 ? -21.429 1.153 19.253 1.00 94.31 90 GLY A N 1
ATOM 715 C CA . GLY A 1 90 ? -22.458 1.974 18.620 1.00 94.31 90 GLY A CA 1
ATOM 716 C C . GLY A 1 90 ? -21.905 3.302 18.107 1.00 94.31 90 GLY A C 1
ATOM 717 O O . GLY A 1 90 ? -22.194 3.694 16.972 1.00 94.31 90 GLY A O 1
ATOM 718 N N . GLU A 1 91 ? -21.063 3.963 18.898 1.00 94.06 91 GLU A N 1
ATOM 719 C CA . GLU A 1 91 ? -20.399 5.212 18.518 1.00 94.06 91 GLU A CA 1
ATOM 720 C C . GLU A 1 91 ? -19.459 5.010 17.321 1.00 94.06 91 GLU A C 1
ATOM 722 O O . GLU A 1 91 ? -19.474 5.807 16.375 1.00 94.06 91 GLU A O 1
ATOM 727 N N . LEU A 1 92 ? -18.692 3.912 17.302 1.00 92.62 92 LEU A N 1
ATOM 728 C CA . LEU A 1 92 ? -17.850 3.558 16.154 1.00 92.62 92 LEU A CA 1
ATOM 729 C C . LEU A 1 92 ? -18.685 3.290 14.901 1.00 92.62 92 LEU A C 1
ATOM 731 O O . LEU A 1 92 ? -18.359 3.808 13.830 1.00 92.62 92 LEU A O 1
ATOM 735 N N . LEU A 1 93 ? -19.772 2.523 15.012 1.00 93.31 93 LEU A N 1
ATOM 736 C CA . LEU A 1 93 ? -20.664 2.245 13.883 1.00 93.31 93 LEU A CA 1
ATOM 737 C C . LEU A 1 93 ? -21.269 3.533 13.310 1.00 93.31 93 LEU A C 1
ATOM 739 O O . LEU A 1 93 ? -21.306 3.712 12.089 1.00 93.31 93 LEU A O 1
ATOM 743 N N . GLN A 1 94 ? -21.695 4.461 14.170 1.00 95.81 94 GLN A N 1
ATOM 744 C CA . GLN A 1 94 ? -22.226 5.753 13.737 1.00 95.81 94 GLN A CA 1
ATOM 745 C C . GLN A 1 94 ? -21.157 6.620 13.058 1.00 95.81 94 GLN A C 1
ATOM 747 O O . GLN A 1 94 ? -21.445 7.279 12.048 1.00 95.81 94 GLN A O 1
ATOM 752 N N . LEU A 1 95 ? -19.925 6.612 13.572 1.00 93.44 95 LEU A N 1
ATOM 753 C CA . LEU A 1 95 ? -18.797 7.303 12.954 1.00 93.44 95 LEU A CA 1
ATOM 754 C C . LEU A 1 95 ? -18.504 6.740 11.559 1.00 93.44 95 LEU A C 1
ATOM 756 O O . LEU A 1 95 ? -18.452 7.510 10.599 1.00 93.44 95 LEU A O 1
ATOM 760 N N . PHE A 1 96 ? -18.382 5.416 11.421 1.00 91.81 96 PHE A N 1
ATOM 761 C CA . PHE A 1 96 ? -18.156 4.770 10.124 1.00 91.81 96 PHE A CA 1
ATOM 762 C C . PHE A 1 96 ? -19.271 5.090 9.129 1.00 91.81 96 PHE A C 1
ATOM 764 O O . PHE A 1 96 ? -18.987 5.516 8.012 1.00 91.81 96 PHE A O 1
ATOM 771 N N . ALA A 1 97 ? -20.536 5.005 9.549 1.00 95.19 97 ALA A N 1
ATOM 772 C CA . ALA A 1 97 ? -21.669 5.361 8.698 1.00 95.19 97 ALA A CA 1
ATOM 773 C C . ALA A 1 97 ? -21.632 6.832 8.242 1.00 95.19 97 ALA A C 1
ATOM 775 O O . ALA A 1 97 ? -22.041 7.156 7.123 1.00 95.19 97 ALA A O 1
ATOM 776 N N . SER A 1 98 ? -21.152 7.736 9.097 1.00 95.69 98 SER A N 1
ATOM 777 C CA . SER A 1 98 ? -21.009 9.158 8.770 1.00 95.69 98 SER A CA 1
ATOM 778 C C . SER A 1 98 ? -19.861 9.398 7.786 1.00 95.69 98 SER A C 1
ATOM 780 O O . SER A 1 98 ? -20.038 10.128 6.808 1.00 95.69 98 SER A O 1
ATOM 782 N N . LEU A 1 99 ? -18.716 8.741 7.988 1.00 93.19 99 LEU A N 1
ATOM 783 C CA . LEU A 1 99 ? -17.577 8.792 7.068 1.00 93.19 99 LEU A CA 1
ATOM 784 C C . LEU A 1 99 ? -17.935 8.217 5.692 1.00 93.19 99 LEU A C 1
ATOM 786 O O . LEU A 1 99 ? -17.635 8.849 4.682 1.00 93.19 99 LEU A O 1
ATOM 790 N N . ASP A 1 100 ? -18.652 7.093 5.634 1.00 91.88 100 ASP A N 1
ATOM 791 C CA . ASP A 1 100 ? -19.112 6.491 4.377 1.00 91.88 100 ASP A CA 1
ATOM 792 C C . ASP A 1 100 ? -20.004 7.440 3.569 1.00 91.88 100 ASP A C 1
ATOM 794 O O . ASP A 1 100 ? -19.893 7.518 2.343 1.00 91.88 100 ASP A O 1
ATOM 798 N N . LYS A 1 101 ? -20.884 8.198 4.237 1.00 93.56 101 LYS A N 1
ATOM 799 C CA . LYS A 1 101 ? -21.714 9.220 3.577 1.00 93.56 101 LYS A CA 1
ATOM 800 C C . LYS A 1 101 ? -20.864 10.341 2.978 1.00 93.56 101 LYS A C 1
ATOM 802 O O . LYS A 1 101 ? -21.125 10.762 1.848 1.00 93.56 101 LYS A O 1
ATOM 807 N N . ILE A 1 102 ? -19.849 10.804 3.709 1.00 94.00 102 ILE A N 1
ATOM 808 C CA . ILE A 1 102 ? -18.910 11.825 3.224 1.00 94.00 102 ILE A CA 1
ATOM 809 C C . ILE A 1 102 ? -18.140 11.294 2.011 1.00 94.00 102 ILE A C 1
ATOM 811 O O . ILE A 1 102 ? -18.130 11.945 0.968 1.00 94.00 102 ILE A O 1
ATOM 815 N N . ILE A 1 103 ? -17.560 10.093 2.108 1.00 88.75 103 ILE A N 1
ATOM 816 C CA . ILE A 1 103 ? -16.789 9.466 1.024 1.00 88.75 103 ILE A CA 1
ATOM 817 C C . ILE A 1 103 ? -17.646 9.307 -0.234 1.00 88.75 103 ILE A C 1
ATOM 819 O O . ILE A 1 103 ? -17.210 9.707 -1.312 1.00 88.75 103 ILE A O 1
ATOM 823 N N . LYS A 1 104 ? -18.878 8.794 -0.107 1.00 87.00 104 LYS A N 1
ATOM 824 C CA . LYS A 1 104 ? -19.801 8.656 -1.246 1.00 87.00 104 LYS A CA 1
ATOM 825 C C . LYS A 1 104 ? -20.056 9.997 -1.929 1.00 87.00 104 LYS A C 1
ATOM 827 O O . LYS A 1 104 ? -19.906 10.088 -3.143 1.00 87.00 104 LYS A O 1
ATOM 832 N N . THR A 1 105 ? -20.353 11.036 -1.151 1.00 91.12 105 THR A N 1
ATOM 833 C CA . THR A 1 105 ? -20.608 12.389 -1.672 1.00 91.12 105 THR A CA 1
ATOM 834 C C . THR A 1 105 ? -19.401 12.939 -2.437 1.00 91.12 105 THR A C 1
ATOM 836 O O . THR A 1 105 ? -19.554 13.487 -3.527 1.00 91.12 105 THR A O 1
ATOM 839 N N . LEU A 1 106 ? -18.191 12.755 -1.900 1.00 85.06 106 LEU A N 1
ATOM 840 C CA . LEU A 1 106 ? -16.954 13.204 -2.543 1.00 85.06 106 LEU A CA 1
ATOM 841 C C . LEU A 1 106 ? -16.633 12.398 -3.809 1.00 85.06 106 LEU A C 1
ATOM 843 O O . LEU A 1 106 ? -16.191 12.974 -4.798 1.00 85.06 106 LEU A O 1
ATOM 847 N N . SER A 1 107 ? -16.907 11.090 -3.812 1.00 76.25 107 SER A N 1
ATOM 848 C CA . SER A 1 107 ? -16.687 10.231 -4.984 1.00 76.25 107 SER A CA 1
ATOM 849 C C . SER A 1 107 ? -17.626 10.538 -6.154 1.00 76.25 107 SER A C 1
ATOM 851 O O . SER A 1 107 ? -17.258 10.305 -7.297 1.00 76.25 107 SER A O 1
ATOM 853 N N . THR A 1 108 ? -18.817 11.083 -5.886 1.00 71.88 108 THR A N 1
ATOM 854 C CA . THR A 1 108 ? -19.773 11.518 -6.921 1.00 71.88 108 THR A CA 1
ATOM 855 C C . THR A 1 108 ? -19.530 12.940 -7.427 1.00 71.88 108 THR A C 1
ATOM 857 O O . THR A 1 108 ? -20.143 13.347 -8.407 1.00 71.88 108 THR A O 1
ATOM 860 N N . ALA A 1 109 ? -18.686 13.716 -6.741 1.00 61.44 109 ALA A N 1
ATOM 861 C CA . ALA A 1 109 ? -18.389 15.108 -7.082 1.00 61.44 109 ALA A CA 1
ATOM 862 C C . ALA A 1 109 ? -17.190 15.262 -8.042 1.00 61.44 109 ALA A C 1
ATOM 864 O O . ALA A 1 109 ? -16.732 16.383 -8.259 1.00 61.44 109 ALA A O 1
AT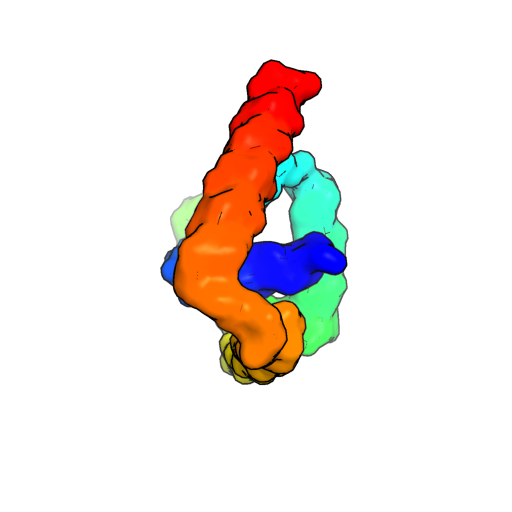OM 865 N N . THR A 1 110 ? -16.683 14.155 -8.593 1.00 45.66 110 THR A N 1
ATOM 866 C CA . THR A 1 110 ? -15.569 14.105 -9.556 1.00 45.66 110 THR A CA 1
ATOM 867 C C . THR A 1 110 ? -16.032 13.404 -10.823 1.00 45.66 110 THR A C 1
ATOM 869 O O . THR A 1 110 ? -15.639 13.861 -11.917 1.00 45.66 110 THR A O 1
#

Nearest PDB structures (foldseek):
  3vod-assembly1_A  TM=8.344E-01  e=2.975E-07  Escherichia coli K-12
  7el3-assembly1_B  TM=7.944E-01  e=6.608E-07  Acinetobacter baumannii
  6pco-assembly2_C  TM=7.979E-01  e=7.548E-07  Bordetella bronchiseptica
  7kua-assembly1_A-2  TM=7.435E-01  e=1.202E-06  Pseudomonas putida
  3f3x-assembly1_A-2  TM=7.354E-01  e=5.413E-07  Saccharolobus solfataricus

Foldseek 3Di:
DLLLLLLVVLVVVPKDWLVRSCVVVVHDSVVSVVSVVVCVVVQQKDWDQDPPHSVTIMIHGDPVVVVVSVVVVVVVVVVVCVVCVPPDPVRVVVVVVVVVVVVVVVVVVD

InterPro domains:
  IPR000835 MarR-type HTH domain [PF01047] (2-55)
  IPR000835 MarR-type HTH domain [PR00598] (16-32)
  IPR000835 MarR-type HTH domain [PR00598] (33-48)
  IPR000835 MarR-type HTH domain [PR00598] (52-68)
  IPR000835 MarR-type HTH domain [PS50995] (1-104)
  IPR000835 MarR-type HTH domain [SM00347] (1-92)
  IPR036388 Winged helix-like DNA-binding domain superfamily [G3DSA:1.10.10.10] (1-109)
  IPR036390 Winged helix DNA-binding domain superfamily [SSF46785] (2-106)

Radius of gyration: 17.25 Å; Cα contacts (8 Å, |Δi|>4): 98; chains: 1; bounding box: 38×26×49 Å

Solvent-accessible surface area (backbone atoms only — not comparable to full-atom values): 6151 Å² total; per-residue (Å²): 110,73,64,56,56,54,51,49,50,30,66,77,67,39,70,38,40,57,67,56,49,17,59,77,68,75,46,58,60,72,65,45,48,55,50,52,49,57,35,39,77,69,50,29,34,42,78,43,63,36,94,87,47,73,88,43,44,36,35,30,60,27,73,60,22,51,53,51,47,51,53,51,51,51,53,50,53,52,51,50,49,64,74,44,68,88,52,52,74,67,58,49,52,52,48,52,57,50,51,51,52,52,52,53,55,58,66,74,72,112